Protein AF-A0A2D6MHL5-F1 (afdb_monomer_lite)

Radius of gyration: 13.44 Å; chains: 1; bounding box: 30×20×39 Å

Structure (mmCIF, N/CA/C/O backbone):
data_AF-A0A2D6MHL5-F1
#
_entry.id   AF-A0A2D6MHL5-F1
#
loop_
_atom_site.group_PDB
_atom_site.id
_atom_site.type_symbol
_atom_site.label_atom_id
_atom_site.label_alt_id
_atom_site.label_comp_id
_atom_site.label_asym_id
_atom_site.label_entity_id
_atom_site.label_seq_id
_atom_site.pdbx_PDB_ins_code
_atom_site.Cartn_x
_atom_site.Cartn_y
_atom_site.Cartn_z
_atom_site.occupancy
_atom_site.B_iso_or_equiv
_atom_site.auth_seq_id
_atom_site.auth_comp_id
_atom_site.auth_asym_id
_atom_site.auth_atom_id
_atom_site.pdbx_PDB_model_num
ATOM 1 N N . MET A 1 1 ? 14.789 -8.349 -14.265 1.00 47.78 1 MET A N 1
ATOM 2 C CA . MET A 1 1 ? 13.709 -9.095 -13.565 1.00 47.78 1 MET A CA 1
ATOM 3 C C . MET A 1 1 ? 13.322 -8.559 -12.164 1.00 47.78 1 MET A C 1
ATOM 5 O O . MET A 1 1 ? 12.658 -9.268 -11.417 1.00 47.78 1 MET A O 1
ATOM 9 N N . LYS A 1 2 ? 13.643 -7.308 -11.773 1.00 53.06 2 LYS A N 1
ATOM 10 C CA . LYS A 1 2 ? 13.251 -6.748 -10.450 1.00 53.06 2 LYS A CA 1
ATOM 11 C C . LYS A 1 2 ? 11.772 -6.337 -10.356 1.00 53.06 2 LYS A C 1
ATOM 13 O O . LYS A 1 2 ? 11.198 -6.350 -9.271 1.00 53.06 2 LYS A O 1
ATOM 18 N N . GLN A 1 3 ? 11.150 -6.027 -11.488 1.00 57.47 3 GLN A N 1
ATOM 19 C CA . GLN A 1 3 ? 9.781 -5.520 -11.571 1.00 57.47 3 GLN A CA 1
ATOM 20 C C . GLN A 1 3 ? 8.732 -6.499 -11.018 1.00 57.47 3 GLN A C 1
ATOM 22 O O . GLN A 1 3 ? 7.847 -6.098 -10.266 1.00 57.47 3 GLN A O 1
ATOM 27 N N . HIS A 1 4 ? 8.905 -7.806 -11.256 1.00 66.75 4 HIS A N 1
ATOM 28 C CA . HIS A 1 4 ? 8.020 -8.832 -10.694 1.00 66.75 4 HIS A CA 1
ATOM 29 C C . HIS A 1 4 ? 8.031 -8.871 -9.162 1.00 66.75 4 HIS A C 1
ATOM 31 O O . HIS A 1 4 ? 7.025 -9.235 -8.556 1.00 66.75 4 HIS A O 1
ATOM 37 N N . LYS A 1 5 ? 9.141 -8.500 -8.509 1.00 74.94 5 LYS A N 1
ATOM 38 C CA . LYS A 1 5 ? 9.218 -8.506 -7.042 1.00 74.94 5 LYS A CA 1
ATOM 39 C C . LYS A 1 5 ? 8.367 -7.388 -6.444 1.00 74.94 5 LYS A C 1
ATOM 41 O O . LYS A 1 5 ? 7.628 -7.646 -5.499 1.00 74.94 5 LYS A O 1
ATOM 46 N N . HIS A 1 6 ? 8.454 -6.181 -7.001 1.00 77.06 6 HIS A N 1
ATOM 47 C CA . HIS A 1 6 ? 7.705 -5.033 -6.496 1.00 77.06 6 HIS A CA 1
ATOM 48 C C . HIS A 1 6 ? 6.215 -5.132 -6.818 1.00 77.06 6 HIS A C 1
ATOM 50 O O . HIS A 1 6 ? 5.401 -4.928 -5.925 1.00 77.06 6 HIS A O 1
ATOM 56 N N . LEU A 1 7 ? 5.855 -5.580 -8.024 1.00 80.88 7 LEU A N 1
ATOM 57 C CA . LEU A 1 7 ? 4.457 -5.831 -8.377 1.00 80.88 7 LEU A CA 1
ATOM 58 C C . LEU A 1 7 ? 3.810 -6.875 -7.449 1.00 80.88 7 LEU A C 1
ATOM 60 O O . LEU A 1 7 ? 2.714 -6.662 -6.943 1.00 80.88 7 LEU A O 1
ATOM 64 N N . ARG A 1 8 ? 4.513 -7.974 -7.134 1.00 82.12 8 ARG A N 1
ATOM 65 C CA . ARG A 1 8 ? 4.031 -8.966 -6.152 1.00 82.12 8 ARG A CA 1
ATOM 66 C C . ARG A 1 8 ? 3.856 -8.378 -4.752 1.00 82.12 8 ARG A C 1
ATOM 68 O O . ARG A 1 8 ? 2.975 -8.816 -4.021 1.00 82.12 8 ARG A O 1
ATOM 75 N N . GLN A 1 9 ? 4.711 -7.443 -4.344 1.00 81.38 9 GLN A N 1
ATOM 76 C CA . GLN A 1 9 ? 4.586 -6.773 -3.048 1.00 81.38 9 GLN A CA 1
ATOM 77 C C . GLN A 1 9 ? 3.394 -5.809 -3.023 1.00 81.38 9 GLN A C 1
ATOM 79 O O . GLN A 1 9 ? 2.666 -5.807 -2.035 1.00 81.38 9 GLN A O 1
ATOM 84 N N . LEU A 1 10 ? 3.157 -5.072 -4.112 1.00 83.81 10 LEU A N 1
ATOM 85 C CA . LEU A 1 10 ? 1.992 -4.200 -4.268 1.00 83.81 10 LEU A CA 1
ATOM 86 C C . LEU A 1 10 ? 0.684 -4.986 -4.213 1.00 83.81 10 LEU A C 1
ATOM 88 O O . LEU A 1 10 ? -0.176 -4.659 -3.404 1.00 83.81 10 LEU A O 1
ATOM 92 N N . LEU A 1 11 ? 0.580 -6.084 -4.968 1.00 85.00 11 LEU A N 1
ATOM 93 C CA . LEU A 1 11 ? -0.592 -6.965 -4.927 1.00 85.00 11 LEU A CA 1
ATOM 94 C C . LEU A 1 11 ? -0.845 -7.515 -3.513 1.00 85.00 11 LEU A C 1
ATOM 96 O O . LEU A 1 11 ? -1.979 -7.544 -3.050 1.00 85.00 11 LEU A O 1
ATOM 100 N N . LYS A 1 12 ? 0.214 -7.888 -2.778 1.00 85.31 12 LYS A N 1
ATOM 101 C CA . LYS A 1 12 ? 0.086 -8.323 -1.376 1.00 85.31 12 LYS A CA 1
ATOM 102 C C . LYS A 1 12 ? -0.421 -7.221 -0.448 1.00 85.31 12 LYS A C 1
ATOM 104 O O . LYS A 1 12 ? -1.083 -7.542 0.533 1.00 85.31 12 LYS A O 1
ATOM 109 N N . LEU A 1 13 ? -0.063 -5.961 -0.693 1.00 82.44 13 LEU A N 1
ATOM 110 C CA . LEU A 1 13 ? -0.588 -4.840 0.083 1.00 82.44 13 LEU A CA 1
ATOM 111 C C . LEU A 1 13 ? -2.043 -4.560 -0.279 1.00 82.44 13 LEU A C 1
ATOM 113 O O . LEU A 1 13 ? -2.838 -4.395 0.635 1.00 82.44 13 LEU A O 1
ATOM 117 N N . GLN A 1 14 ? -2.396 -4.585 -1.566 1.00 84.94 14 GLN A N 1
ATOM 118 C CA . GLN A 1 14 ? -3.777 -4.409 -2.009 1.00 84.94 14 GLN A CA 1
ATOM 119 C C . GLN A 1 14 ? -4.704 -5.416 -1.324 1.00 84.94 14 GLN A C 1
ATOM 121 O O . GLN A 1 14 ? -5.631 -5.001 -0.643 1.00 84.94 14 GLN A O 1
ATOM 126 N N . SER A 1 15 ? -4.404 -6.718 -1.392 1.00 84.12 15 SER A N 1
ATOM 127 C CA . SER A 1 15 ? -5.248 -7.737 -0.749 1.00 84.12 15 SER A CA 1
ATOM 128 C C . SER A 1 15 ? -5.351 -7.569 0.771 1.00 84.12 15 SER A C 1
ATOM 130 O O . SER A 1 15 ? -6.339 -7.970 1.372 1.00 84.12 15 SER A O 1
ATOM 132 N N . ARG A 1 16 ? -4.330 -6.994 1.419 1.00 79.50 16 ARG A N 1
ATOM 133 C CA . ARG A 1 16 ? -4.375 -6.693 2.859 1.00 79.50 16 ARG A CA 1
ATOM 134 C C . ARG A 1 16 ? -5.246 -5.493 3.173 1.00 79.50 16 ARG A C 1
ATOM 136 O O . ARG A 1 16 ? -5.948 -5.530 4.172 1.00 79.50 16 ARG A O 1
ATOM 143 N N . LEU A 1 17 ? -5.158 -4.448 2.358 1.00 79.69 17 LEU A N 1
ATOM 144 C CA . LEU A 1 17 ? -6.002 -3.272 2.489 1.00 79.69 17 LEU A CA 1
ATOM 145 C C . LEU A 1 17 ? -7.466 -3.652 2.230 1.00 79.69 17 LEU A C 1
ATOM 147 O O . LEU A 1 17 ? -8.318 -3.323 3.035 1.00 79.69 17 LEU A O 1
ATOM 151 N N . GLU A 1 18 ? -7.749 -4.452 1.205 1.00 82.06 18 GLU A N 1
ATOM 152 C CA . GLU A 1 18 ? -9.102 -4.967 0.926 1.00 82.06 18 GLU A CA 1
ATOM 153 C C . GLU A 1 18 ? -9.642 -5.853 2.063 1.00 82.06 18 GLU A C 1
ATOM 155 O O . GLU A 1 18 ? -10.818 -5.781 2.403 1.00 82.06 18 GLU A O 1
ATOM 160 N N . LEU A 1 19 ? -8.789 -6.645 2.726 1.00 78.12 19 LEU A N 1
ATOM 161 C CA . LEU A 1 19 ? -9.182 -7.353 3.954 1.00 78.12 19 LEU A CA 1
ATOM 162 C C . LEU A 1 19 ? -9.515 -6.373 5.095 1.00 78.12 19 LEU A C 1
ATOM 164 O O . LEU A 1 19 ? -10.390 -6.634 5.912 1.00 78.12 19 LEU A O 1
ATOM 168 N N . TRP A 1 20 ? -8.804 -5.250 5.158 1.00 72.31 20 TRP A N 1
ATOM 169 C CA . TRP A 1 20 ? -9.026 -4.183 6.129 1.00 72.31 20 TRP A CA 1
ATOM 170 C C . TRP A 1 20 ? -10.350 -3.445 5.893 1.00 72.31 20 TRP A C 1
ATOM 172 O O . TRP A 1 20 ? -11.063 -3.172 6.851 1.00 72.31 20 TRP A O 1
ATOM 182 N N . GLU A 1 21 ? -10.719 -3.219 4.630 1.00 69.94 21 GLU A N 1
ATOM 183 C CA . GLU A 1 21 ? -12.026 -2.681 4.221 1.00 69.94 21 GLU A CA 1
ATOM 184 C C . GLU A 1 21 ? -13.179 -3.530 4.789 1.00 69.94 21 GLU A C 1
ATOM 186 O O . GLU A 1 21 ? -14.177 -3.009 5.282 1.00 69.94 21 GLU A O 1
ATOM 191 N N . GLN A 1 22 ? -13.005 -4.855 4.815 1.00 70.69 22 GLN A N 1
ATOM 192 C CA . GLN A 1 22 ? -13.982 -5.789 5.387 1.00 70.69 22 GLN A CA 1
ATOM 193 C C . GLN A 1 22 ? -14.044 -5.757 6.926 1.00 70.69 22 GLN A C 1
ATOM 195 O O . GLN A 1 22 ? -15.053 -6.157 7.504 1.00 70.69 22 GLN A O 1
ATOM 200 N N . LEU A 1 23 ? -12.998 -5.268 7.600 1.00 64.25 23 LEU A N 1
ATOM 201 C CA . LEU A 1 23 ? -12.940 -5.085 9.059 1.00 64.25 23 LEU A CA 1
ATOM 202 C C . LEU A 1 23 ? -13.491 -3.716 9.511 1.00 64.25 23 LEU A C 1
ATOM 204 O O . LEU A 1 23 ? -13.353 -3.362 10.684 1.00 64.25 23 LEU A O 1
ATOM 208 N N . GLY A 1 24 ? -14.128 -2.972 8.598 1.00 59.16 24 GLY A N 1
ATOM 209 C CA . GLY A 1 24 ? -14.560 -1.575 8.715 1.00 59.16 24 GLY A CA 1
ATOM 210 C C . GLY A 1 24 ? -15.301 -1.076 9.973 1.00 59.16 24 GLY A C 1
ATOM 211 O O . GLY A 1 24 ? -15.268 0.132 10.176 1.00 59.16 24 GLY A O 1
ATOM 212 N N . PRO A 1 25 ? -15.914 -1.869 10.881 1.00 54.22 25 PRO A N 1
ATOM 213 C CA . PRO A 1 25 ? -16.640 -1.280 12.017 1.00 54.22 25 PRO A CA 1
ATOM 214 C C . PRO A 1 25 ? -15.787 -0.705 13.166 1.00 54.22 25 PRO A C 1
ATOM 216 O O . PRO A 1 25 ? -16.361 -0.283 14.168 1.00 54.22 25 PRO A O 1
ATOM 219 N N . SER A 1 26 ? -14.450 -0.750 13.099 1.00 60.72 26 SER A N 1
ATOM 220 C CA . SER A 1 26 ? -13.572 -0.455 14.257 1.00 60.72 26 SER A CA 1
ATOM 221 C C . SER A 1 26 ? -12.711 0.807 14.127 1.00 60.72 26 SER A C 1
ATOM 223 O O . SER A 1 26 ? -11.878 1.042 14.999 1.00 60.72 26 SER A O 1
ATOM 225 N N . VAL A 1 27 ? -12.879 1.583 13.055 1.00 68.62 27 VAL A N 1
ATOM 226 C CA . VAL A 1 27 ? -12.045 2.753 12.728 1.00 68.62 27 VAL A CA 1
ATOM 227 C C . VAL A 1 27 ? -12.866 4.031 12.613 1.00 68.62 27 VAL A C 1
ATOM 229 O O . VAL A 1 27 ? -14.058 3.983 12.308 1.00 68.62 27 VAL A O 1
ATOM 232 N N . THR A 1 28 ? -12.235 5.170 12.898 1.00 74.94 28 THR A N 1
ATOM 233 C CA . THR A 1 28 ? -12.861 6.491 12.740 1.00 74.94 28 THR A CA 1
ATOM 234 C C . THR A 1 28 ? -13.019 6.859 11.261 1.00 74.94 28 THR A C 1
ATOM 236 O O . THR A 1 28 ? -12.383 6.268 10.388 1.00 74.94 28 THR A O 1
ATOM 239 N N . GLU A 1 29 ? -13.862 7.851 10.967 1.00 77.94 29 GLU A N 1
ATOM 240 C CA . GLU A 1 29 ? -14.066 8.363 9.602 1.00 77.94 29 GLU A CA 1
ATOM 241 C C . GLU A 1 29 ? -12.752 8.873 8.982 1.00 77.94 29 GLU A C 1
ATOM 243 O O . GLU A 1 29 ? -12.416 8.500 7.862 1.00 77.94 29 GLU A O 1
ATOM 248 N N . ASP A 1 30 ? -11.931 9.589 9.759 1.00 80.00 30 ASP A N 1
ATOM 249 C CA . ASP A 1 30 ? -10.602 10.046 9.324 1.00 80.00 30 ASP A CA 1
ATOM 250 C C . ASP A 1 30 ? -9.665 8.878 8.962 1.00 80.00 30 ASP A C 1
ATOM 252 O O . ASP A 1 30 ? -8.931 8.928 7.974 1.00 80.00 30 ASP A O 1
ATOM 256 N N . GLU A 1 31 ? -9.680 7.798 9.751 1.00 75.69 31 GLU A N 1
ATOM 257 C CA . GLU A 1 31 ? -8.873 6.602 9.482 1.00 75.69 31 GLU A CA 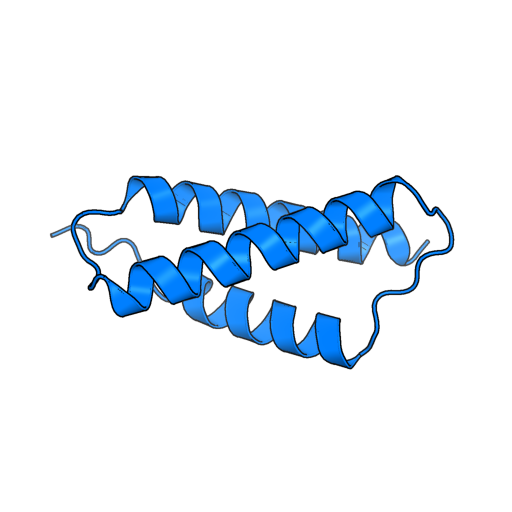1
ATOM 258 C C . GLU A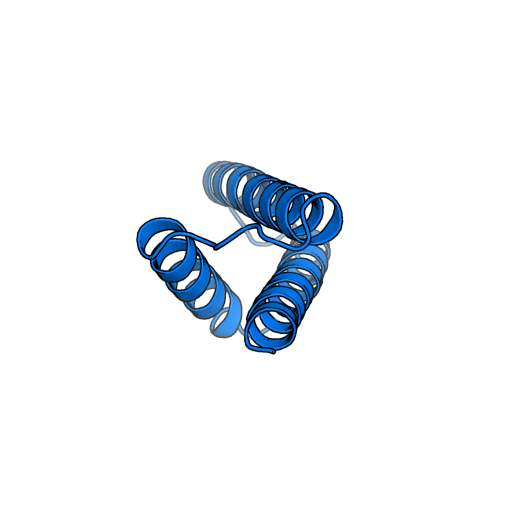 1 31 ? -9.354 5.855 8.233 1.00 75.69 31 GLU A C 1
ATOM 260 O O . GLU A 1 31 ? -8.545 5.236 7.529 1.00 75.69 31 GLU A O 1
ATOM 265 N N . TRP A 1 32 ? -10.657 5.921 7.955 1.00 77.94 32 TRP A N 1
ATOM 266 C CA . TRP A 1 32 ? -11.274 5.352 6.765 1.00 77.94 32 TRP A CA 1
ATOM 267 C C . TRP A 1 32 ? -10.916 6.137 5.499 1.00 77.94 32 TRP A C 1
ATOM 269 O O . TRP A 1 32 ? -10.531 5.531 4.495 1.00 77.94 32 TRP A O 1
ATOM 279 N N . ASP A 1 33 ? -10.947 7.467 5.554 1.00 82.94 33 ASP A N 1
ATOM 280 C CA . ASP A 1 33 ? -10.544 8.330 4.440 1.00 82.94 33 ASP A CA 1
ATOM 281 C C . ASP A 1 33 ? -9.054 8.166 4.111 1.00 82.94 33 ASP A C 1
ATOM 283 O O . ASP A 1 33 ? -8.677 7.936 2.955 1.00 82.94 33 ASP A O 1
ATOM 287 N N . ASP A 1 34 ? -8.196 8.166 5.136 1.00 82.06 34 ASP A N 1
ATOM 288 C CA . ASP A 1 34 ? -6.765 7.888 4.993 1.00 82.06 34 ASP A CA 1
ATOM 289 C C . ASP A 1 34 ? -6.509 6.510 4.366 1.00 82.06 34 ASP A C 1
ATOM 291 O O . ASP A 1 34 ? -5.597 6.329 3.548 1.00 82.06 34 ASP A O 1
ATOM 295 N N . PHE A 1 35 ? -7.300 5.511 4.758 1.00 83.06 35 PHE A N 1
ATOM 296 C CA . PHE A 1 35 ? -7.247 4.172 4.190 1.00 83.06 35 PHE A CA 1
ATOM 297 C C . PHE A 1 35 ? -7.654 4.163 2.709 1.00 83.06 35 PHE A C 1
ATOM 299 O O . PHE A 1 35 ? -6.930 3.590 1.887 1.00 83.06 35 PHE A O 1
ATOM 306 N N . ALA A 1 36 ? -8.761 4.816 2.352 1.00 82.62 36 ALA A N 1
ATOM 307 C CA . ALA A 1 36 ? -9.271 4.867 0.984 1.00 82.62 36 ALA A CA 1
ATOM 308 C C . ALA A 1 36 ? -8.262 5.526 0.030 1.00 82.62 36 ALA A C 1
ATOM 310 O O . ALA A 1 36 ? -7.999 5.009 -1.062 1.00 82.62 36 ALA A O 1
ATOM 311 N N . ILE A 1 37 ? -7.618 6.613 0.472 1.00 86.25 37 ILE A N 1
ATOM 312 C CA . ILE A 1 37 ? -6.542 7.283 -0.273 1.00 86.25 37 ILE A CA 1
ATOM 313 C C . ILE A 1 37 ? -5.381 6.313 -0.530 1.00 86.25 37 ILE A C 1
ATOM 315 O O . ILE A 1 37 ? -4.899 6.197 -1.661 1.00 86.25 37 ILE A O 1
ATOM 319 N N . LYS A 1 38 ? -4.946 5.570 0.495 1.00 83.62 38 LYS A N 1
ATOM 320 C CA . LYS A 1 38 ? -3.840 4.604 0.373 1.00 83.62 38 LYS A CA 1
ATOM 321 C C . LYS A 1 38 ? -4.194 3.433 -0.542 1.00 83.62 38 LYS A C 1
ATOM 323 O O . LYS A 1 38 ? -3.363 3.033 -1.358 1.00 83.62 38 LYS A O 1
ATOM 328 N N . LEU A 1 39 ? -5.409 2.891 -0.444 1.00 84.56 39 LEU A N 1
ATOM 329 C CA . LEU A 1 39 ? -5.874 1.800 -1.304 1.00 84.56 39 LEU A CA 1
ATOM 330 C C . LEU A 1 39 ? -5.897 2.221 -2.777 1.00 84.56 39 LEU A C 1
ATOM 332 O O . LEU A 1 39 ? -5.386 1.487 -3.628 1.00 84.56 39 LEU A O 1
ATOM 336 N N . ASN A 1 40 ? -6.419 3.412 -3.069 1.00 87.81 40 ASN A N 1
ATOM 337 C CA . ASN A 1 40 ? -6.421 3.959 -4.423 1.00 87.81 40 ASN A CA 1
ATOM 338 C C . ASN A 1 40 ? -4.995 4.188 -4.938 1.00 87.81 40 ASN A C 1
ATOM 340 O O . ASN A 1 40 ? -4.661 3.711 -6.019 1.00 87.81 40 ASN A O 1
ATOM 344 N N . GLY A 1 41 ? -4.109 4.776 -4.125 1.00 87.56 41 GLY A N 1
ATOM 345 C CA . GLY A 1 41 ? -2.704 4.965 -4.500 1.00 87.56 41 GLY A CA 1
ATOM 346 C C . GLY A 1 41 ? -1.975 3.654 -4.825 1.00 87.56 41 GLY A C 1
ATOM 347 O O . GLY A 1 41 ? -1.199 3.587 -5.779 1.00 87.56 41 GLY A O 1
ATOM 348 N N . VAL A 1 42 ? -2.249 2.574 -4.082 1.00 86.56 42 VAL A N 1
ATOM 349 C CA . VAL A 1 42 ?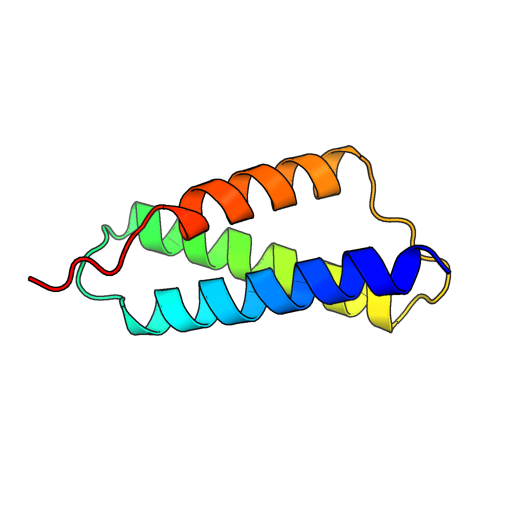 -1.692 1.241 -4.374 1.00 86.56 42 VAL A CA 1
ATOM 350 C C . VAL A 1 42 ? -2.263 0.669 -5.674 1.00 86.56 42 VAL A C 1
ATOM 352 O O . VAL A 1 42 ? -1.499 0.117 -6.471 1.00 86.56 42 VAL A O 1
ATOM 355 N N . ARG A 1 43 ? -3.574 0.805 -5.915 1.00 87.50 43 ARG A N 1
ATOM 356 C CA . ARG A 1 43 ? -4.231 0.349 -7.153 1.00 87.50 43 ARG A CA 1
ATOM 357 C C . ARG A 1 43 ? -3.680 1.069 -8.384 1.00 87.50 43 ARG A C 1
ATOM 359 O O . ARG A 1 43 ? -3.359 0.406 -9.373 1.00 87.50 43 ARG A O 1
ATOM 366 N N . ASP A 1 44 ? -3.484 2.379 -8.299 1.00 88.69 44 ASP A N 1
ATOM 367 C CA . ASP A 1 44 ? -2.912 3.183 -9.381 1.00 88.69 44 ASP A CA 1
ATOM 368 C C . ASP A 1 44 ? -1.476 2.758 -9.696 1.00 88.69 44 ASP A C 1
ATOM 370 O O . ASP A 1 44 ? -1.127 2.539 -10.860 1.00 88.69 44 ASP A O 1
ATOM 374 N N . LEU A 1 45 ? -0.653 2.530 -8.666 1.00 86.50 45 LEU A N 1
ATOM 375 C CA . LEU A 1 45 ? 0.711 2.026 -8.846 1.00 86.50 45 LEU A CA 1
ATOM 376 C C . LEU A 1 45 ? 0.736 0.648 -9.519 1.00 86.50 45 LEU A C 1
ATOM 378 O O . LEU A 1 45 ? 1.580 0.384 -10.377 1.00 86.50 45 LEU A O 1
ATOM 382 N N . ILE A 1 46 ? -0.186 -0.243 -9.142 1.00 86.44 46 ILE A N 1
ATOM 383 C CA . ILE A 1 46 ? -0.322 -1.568 -9.758 1.00 86.44 46 ILE A CA 1
ATOM 384 C C . ILE A 1 46 ? -0.680 -1.424 -11.234 1.00 86.44 46 ILE A C 1
ATOM 386 O O . ILE A 1 46 ? -0.021 -2.046 -12.070 1.00 86.44 46 ILE A O 1
ATOM 390 N N . GLN A 1 47 ? -1.665 -0.585 -11.567 1.00 87.62 47 GLN A N 1
ATOM 391 C CA . GLN A 1 47 ? -2.040 -0.336 -12.957 1.00 87.62 47 GLN A CA 1
ATOM 392 C C . GLN A 1 47 ? -0.879 0.255 -13.761 1.00 87.62 47 GLN A C 1
ATOM 394 O O . GLN A 1 47 ? -0.635 -0.186 -14.884 1.00 87.62 47 GLN A O 1
ATOM 399 N N . LEU A 1 48 ? -0.125 1.201 -13.197 1.00 86.06 48 LEU A N 1
ATOM 400 C CA . LEU A 1 48 ? 1.058 1.781 -13.838 1.00 86.06 48 LEU A CA 1
ATOM 401 C C . LEU A 1 48 ? 2.139 0.726 -14.096 1.00 86.06 48 LEU A C 1
ATOM 403 O O . LEU A 1 48 ? 2.659 0.637 -15.209 1.00 86.06 48 LEU A O 1
ATOM 407 N N . CYS A 1 49 ? 2.432 -0.123 -13.108 1.00 83.81 49 CYS A N 1
ATOM 408 C CA . CYS A 1 49 ? 3.359 -1.243 -13.266 1.00 83.81 49 CYS A CA 1
ATOM 409 C C . CYS A 1 49 ? 2.890 -2.275 -14.302 1.00 83.81 49 CYS A C 1
ATOM 411 O O . CYS A 1 49 ? 3.728 -2.874 -14.971 1.00 83.81 49 CYS A O 1
ATOM 413 N N . GLN A 1 50 ? 1.581 -2.517 -14.415 1.00 83.38 50 GLN A N 1
ATOM 414 C CA . GLN A 1 50 ? 1.009 -3.472 -15.368 1.00 83.38 50 GLN A CA 1
ATOM 415 C C . GLN A 1 50 ? 0.982 -2.923 -16.798 1.00 83.38 50 GLN A C 1
ATOM 417 O O . GLN A 1 50 ? 1.287 -3.652 -17.737 1.00 83.38 50 GLN A O 1
ATOM 422 N N . ARG A 1 51 ? 0.629 -1.643 -16.970 1.00 85.62 51 ARG A N 1
ATOM 423 C CA . ARG A 1 51 ? 0.536 -0.986 -18.283 1.00 85.62 51 ARG A CA 1
ATOM 424 C C . ARG A 1 51 ? 1.900 -0.641 -18.865 1.00 85.62 51 ARG A C 1
ATOM 426 O O . ARG A 1 51 ? 2.053 -0.623 -20.082 1.00 85.62 51 ARG A O 1
ATOM 433 N N . ASN A 1 52 ? 2.887 -0.355 -18.020 1.00 83.31 52 ASN A N 1
ATOM 434 C CA . ASN A 1 52 ? 4.219 0.026 -18.462 1.00 83.31 52 ASN A CA 1
ATOM 435 C C . ASN A 1 52 ? 5.269 -0.959 -17.933 1.00 83.31 52 ASN A C 1
ATOM 437 O O . ASN A 1 52 ? 5.732 -0.882 -16.795 1.00 83.31 52 ASN A O 1
ATOM 441 N N . VAL A 1 53 ? 5.699 -1.855 -18.825 1.00 72.06 53 VAL A N 1
ATOM 442 C CA . VAL A 1 53 ? 6.725 -2.881 -18.570 1.00 72.06 53 VAL A CA 1
ATOM 443 C C . VAL A 1 53 ? 8.092 -2.273 -18.216 1.00 72.06 53 VAL A C 1
ATOM 445 O O . VAL A 1 53 ? 8.914 -2.947 -17.616 1.00 72.06 53 VAL A O 1
ATOM 448 N N . ASN A 1 54 ? 8.330 -0.984 -18.454 1.00 76.50 54 ASN A N 1
ATOM 449 C CA . ASN A 1 54 ? 9.553 -0.297 -18.024 1.00 76.50 54 ASN A CA 1
ATOM 450 C C . ASN A 1 54 ? 9.330 0.659 -16.844 1.00 76.50 54 ASN A C 1
ATOM 452 O O . ASN A 1 54 ? 10.257 1.361 -16.432 1.00 76.50 54 ASN A O 1
ATO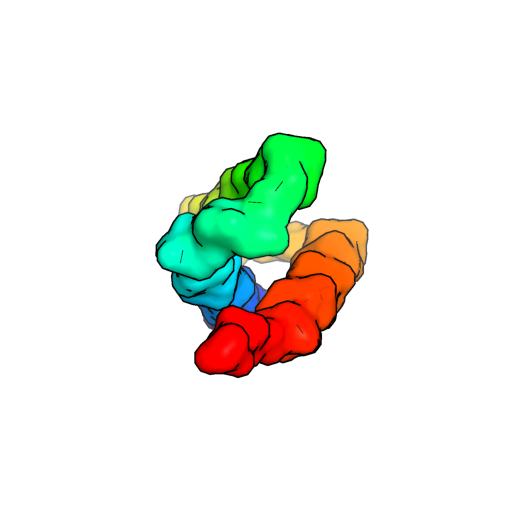M 456 N N . HIS A 1 55 ? 8.119 0.700 -16.281 1.00 78.31 55 HIS A N 1
ATOM 457 C CA . HIS A 1 55 ? 7.826 1.566 -15.153 1.00 78.31 55 HIS A CA 1
ATOM 458 C C . HIS A 1 55 ? 8.689 1.184 -13.953 1.00 78.31 55 HIS A C 1
ATOM 460 O O . HIS A 1 55 ? 8.648 0.060 -13.441 1.00 78.31 55 HIS A O 1
ATOM 466 N N . THR A 1 56 ? 9.473 2.158 -13.506 1.00 79.31 56 THR A N 1
ATOM 467 C CA . THR A 1 56 ? 10.310 2.051 -12.322 1.00 79.31 56 THR A CA 1
ATOM 468 C C . THR A 1 56 ? 9.639 2.826 -11.209 1.00 79.31 56 THR A C 1
ATOM 470 O O . THR A 1 56 ? 9.531 4.045 -11.285 1.00 79.31 56 THR A O 1
ATOM 473 N N . ILE A 1 57 ? 9.220 2.109 -10.170 1.00 80.56 57 ILE A N 1
ATOM 474 C CA . ILE A 1 57 ? 8.648 2.727 -8.977 1.00 80.56 57 ILE 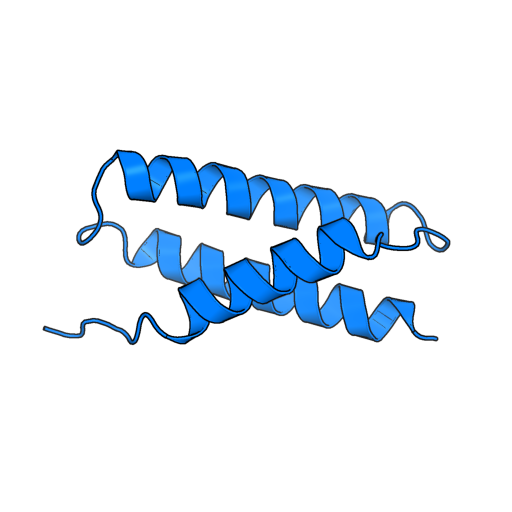A CA 1
ATOM 475 C C . ILE A 1 57 ? 9.730 3.583 -8.321 1.00 80.56 57 ILE A C 1
ATOM 477 O O . ILE A 1 57 ? 10.844 3.108 -8.059 1.00 80.56 57 ILE A O 1
ATOM 481 N N . SER A 1 58 ? 9.408 4.839 -8.041 1.00 83.62 58 SER A N 1
ATOM 482 C CA . SER A 1 58 ? 10.335 5.754 -7.396 1.00 83.62 58 SER A CA 1
ATOM 483 C C . SER A 1 58 ? 10.665 5.295 -5.972 1.00 83.62 58 SER A C 1
ATOM 485 O O . SER A 1 58 ? 9.910 4.603 -5.282 1.00 83.62 58 SER A O 1
ATOM 487 N N . LYS A 1 59 ? 11.824 5.728 -5.468 1.00 82.75 59 LYS A N 1
ATOM 488 C CA . LYS A 1 59 ? 12.227 5.453 -4.081 1.00 82.75 59 LYS A CA 1
ATOM 489 C C . LYS A 1 59 ? 11.255 6.066 -3.063 1.00 82.75 59 LYS A C 1
ATOM 491 O O . LYS A 1 59 ? 11.146 5.548 -1.953 1.00 82.75 59 LYS A O 1
ATOM 496 N N . TYR A 1 60 ? 10.589 7.162 -3.425 1.00 85.44 60 TYR A N 1
ATOM 497 C CA . TYR A 1 60 ? 9.572 7.807 -2.600 1.00 85.44 60 TYR A CA 1
ATOM 498 C C . TYR A 1 60 ? 8.331 6.917 -2.466 1.00 85.44 60 TYR A C 1
ATOM 500 O O . TYR A 1 60 ? 7.969 6.554 -1.349 1.00 85.44 60 TYR A O 1
ATOM 508 N N . GLU A 1 61 ? 7.777 6.451 -3.586 1.00 81.94 61 GLU A N 1
ATOM 509 C CA . GLU A 1 61 ? 6.623 5.539 -3.607 1.00 81.94 61 GLU A CA 1
ATOM 510 C C . GLU A 1 61 ? 6.934 4.221 -2.886 1.00 81.94 61 GLU A C 1
ATOM 512 O O . GLU A 1 61 ? 6.140 3.744 -2.080 1.00 81.94 61 GLU A O 1
ATOM 517 N N . LEU A 1 62 ? 8.141 3.668 -3.066 1.00 81.31 62 LEU A N 1
ATOM 518 C CA . LEU A 1 62 ? 8.583 2.485 -2.319 1.00 81.31 62 LEU A CA 1
ATOM 519 C C . LEU A 1 62 ? 8.658 2.727 -0.805 1.00 81.31 62 LEU A C 1
ATOM 521 O O . LEU A 1 62 ? 8.398 1.812 -0.020 1.00 81.31 62 LEU A O 1
ATOM 525 N N . LYS A 1 63 ? 9.058 3.923 -0.359 1.00 84.88 63 LYS A N 1
ATOM 526 C CA . LYS A 1 63 ? 9.065 4.262 1.072 1.00 84.88 63 LYS A CA 1
ATOM 527 C C . LYS A 1 63 ? 7.644 4.370 1.611 1.00 84.88 63 LYS A C 1
ATOM 529 O O . LYS A 1 63 ? 7.405 3.843 2.697 1.00 84.88 63 LYS A O 1
ATOM 534 N N . GLN A 1 64 ? 6.746 5.008 0.864 1.00 83.56 64 GLN A N 1
ATOM 535 C CA . GLN A 1 64 ? 5.342 5.149 1.241 1.00 83.56 64 GLN A CA 1
ATOM 536 C C . GLN A 1 64 ? 4.683 3.772 1.364 1.00 83.56 64 GLN A C 1
ATOM 538 O O . GLN A 1 64 ? 4.249 3.397 2.449 1.00 83.56 64 GLN A O 1
ATOM 543 N N . PHE A 1 65 ? 4.830 2.939 0.331 1.00 81.00 65 PHE A N 1
ATOM 544 C CA . PHE A 1 65 ? 4.405 1.541 0.333 1.00 81.00 65 PHE A CA 1
ATOM 545 C C . PHE A 1 65 ? 4.881 0.772 1.574 1.00 81.00 65 PHE A C 1
ATOM 547 O O . PHE A 1 65 ? 4.115 0.057 2.214 1.00 81.00 65 PHE A O 1
ATOM 554 N N . ASN A 1 66 ? 6.161 0.898 1.938 1.00 80.62 66 ASN A N 1
ATOM 555 C CA . ASN A 1 66 ? 6.705 0.181 3.091 1.00 80.62 66 ASN A CA 1
ATOM 556 C C . ASN A 1 66 ? 6.161 0.699 4.430 1.00 80.62 66 ASN A C 1
ATOM 558 O O . ASN A 1 66 ? 6.104 -0.076 5.387 1.00 80.62 66 ASN A O 1
ATOM 562 N N . ARG A 1 67 ? 5.808 1.987 4.525 1.00 84.06 67 ARG A N 1
ATOM 563 C CA . ARG A 1 67 ? 5.140 2.548 5.708 1.00 84.06 67 ARG A CA 1
ATOM 564 C C . ARG A 1 67 ? 3.734 1.982 5.826 1.00 84.06 67 ARG A C 1
ATOM 566 O O . ARG A 1 67 ? 3.431 1.391 6.858 1.00 84.06 67 ARG A O 1
ATOM 573 N N . ASP A 1 68 ? 2.959 2.049 4.750 1.00 79.06 68 ASP A N 1
ATOM 574 C CA . ASP A 1 68 ? 1.582 1.556 4.719 1.00 79.06 68 ASP A CA 1
ATOM 575 C C . ASP A 1 68 ? 1.555 0.048 5.005 1.00 79.06 68 ASP A C 1
ATOM 577 O O . ASP A 1 68 ? 0.876 -0.424 5.915 1.00 79.06 68 ASP A O 1
ATOM 581 N N . TYR A 1 69 ? 2.426 -0.725 4.352 1.00 76.38 69 TYR A N 1
ATOM 582 C CA . TYR A 1 69 ? 2.553 -2.158 4.610 1.00 76.38 69 TYR A CA 1
ATOM 583 C C . TYR A 1 69 ? 2.883 -2.483 6.070 1.00 76.38 69 TYR A C 1
ATOM 585 O O . TYR A 1 69 ? 2.433 -3.511 6.568 1.00 76.38 69 TYR A O 1
ATOM 593 N N . LYS A 1 70 ? 3.655 -1.650 6.778 1.00 76.94 70 LYS A N 1
ATOM 594 C CA . LYS A 1 70 ? 3.914 -1.832 8.217 1.00 76.94 70 LYS A CA 1
ATOM 595 C C . LYS A 1 70 ? 2.715 -1.425 9.074 1.00 76.94 70 LYS A C 1
ATOM 597 O O . LYS A 1 70 ? 2.379 -2.165 9.998 1.00 76.94 70 LYS A O 1
ATOM 602 N N . GLN A 1 71 ? 2.067 -0.306 8.756 1.00 76.69 71 GLN A N 1
ATOM 603 C CA . GLN A 1 71 ? 0.879 0.188 9.460 1.00 76.69 71 GLN A CA 1
ATOM 604 C C . GLN A 1 71 ? -0.229 -0.877 9.470 1.00 76.69 71 GLN A C 1
ATOM 606 O O . GLN A 1 71 ? -0.735 -1.246 10.529 1.00 76.69 71 GLN A O 1
ATOM 611 N N . TYR A 1 72 ? -0.497 -1.477 8.310 1.00 70.12 72 TYR A N 1
ATOM 612 C CA . TYR A 1 72 ? -1.532 -2.503 8.149 1.00 70.12 72 TYR A CA 1
ATOM 613 C C . TYR A 1 72 ? -1.025 -3.943 8.366 1.00 70.12 72 TYR A C 1
ATOM 615 O O . TYR A 1 72 ? -1.810 -4.885 8.352 1.00 70.12 72 TYR A O 1
ATOM 623 N N . ARG A 1 73 ? 0.281 -4.161 8.611 1.00 67.50 73 ARG A N 1
ATOM 624 C CA . ARG A 1 73 ? 0.809 -5.467 9.078 1.00 67.50 73 ARG A CA 1
ATOM 625 C C . ARG A 1 73 ? 0.501 -5.715 10.554 1.00 67.50 73 ARG A C 1
ATOM 627 O O . ARG A 1 73 ? 0.426 -6.872 10.958 1.00 67.50 73 ARG A O 1
ATOM 634 N N . THR A 1 74 ? 0.427 -4.647 11.347 1.00 57.25 74 THR A N 1
ATOM 635 C CA . THR A 1 74 ? 0.467 -4.713 12.819 1.00 57.25 74 THR A CA 1
ATOM 636 C C . THR A 1 74 ? -0.881 -4.467 13.469 1.00 57.25 74 THR A C 1
ATOM 638 O O . THR A 1 74 ? -1.058 -4.844 14.624 1.00 57.25 74 THR A O 1
ATOM 641 N N . HIS A 1 75 ? -1.847 -3.944 12.713 1.00 53.81 75 HIS A N 1
ATOM 642 C CA . HIS A 1 75 ? -3.253 -4.129 13.030 1.00 53.81 75 HIS A CA 1
ATOM 643 C C . HIS A 1 75 ? 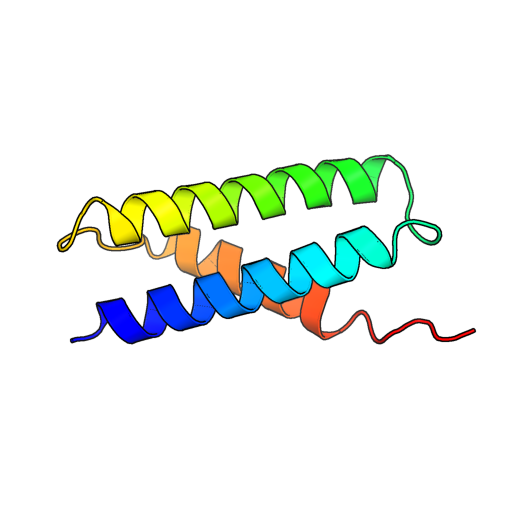-3.595 -5.611 12.855 1.00 53.81 75 HIS A C 1
ATOM 645 O O . HIS A 1 75 ? -4.226 -6.035 11.890 1.00 53.81 75 HIS A O 1
ATOM 651 N N . LYS A 1 76 ? -3.097 -6.426 13.793 1.00 44.91 76 LYS A N 1
ATOM 652 C CA . LYS A 1 76 ? -3.751 -7.651 14.216 1.00 44.91 76 LYS A CA 1
ATOM 653 C C . LYS A 1 76 ? -5.225 -7.301 14.276 1.00 44.91 76 LYS A C 1
ATOM 655 O O . LYS A 1 76 ? -5.579 -6.413 15.041 1.00 44.91 76 LYS A O 1
ATOM 660 N N . LEU A 1 77 ? -6.019 -7.953 13.430 1.00 46.66 77 LEU A N 1
ATOM 661 C CA . LEU A 1 77 ? -7.214 -8.667 13.858 1.00 46.66 77 LEU A CA 1
ATOM 662 C C . LEU A 1 77 ? -7.505 -8.342 15.325 1.00 46.66 77 LEU A C 1
ATOM 664 O O . LEU A 1 77 ? -7.047 -9.057 16.217 1.00 46.66 77 LEU A O 1
ATOM 668 N N . ILE A 1 78 ? -8.173 -7.217 15.582 1.00 45.00 78 ILE A N 1
ATOM 669 C CA . ILE A 1 78 ? -8.798 -6.987 16.877 1.00 45.00 78 ILE A CA 1
ATOM 670 C C . ILE A 1 78 ? -10.025 -7.894 16.821 1.00 45.00 78 ILE A C 1
ATOM 672 O O . ILE A 1 78 ? -11.153 -7.464 16.621 1.00 45.00 78 ILE A O 1
ATOM 676 N N . THR A 1 79 ? -9.772 -9.202 16.871 1.00 40.03 79 THR A N 1
ATOM 677 C CA . THR A 1 79 ? -10.721 -10.165 17.393 1.00 40.03 79 THR A CA 1
ATOM 678 C C . THR A 1 79 ? -10.909 -9.746 18.840 1.00 40.03 79 THR A C 1
ATOM 680 O O . THR A 1 79 ? -10.036 -9.995 19.675 1.00 40.03 79 THR A O 1
ATOM 683 N N . LYS A 1 80 ? -11.975 -8.972 19.061 1.00 36.31 80 LYS A N 1
ATOM 684 C CA . LYS A 1 80 ? -12.656 -8.886 20.350 1.00 36.31 80 LYS A CA 1
ATOM 685 C C . LYS A 1 80 ? -12.898 -10.287 20.901 1.00 36.31 80 LYS A C 1
ATOM 687 O O . LYS A 1 80 ? -13.187 -11.188 20.080 1.00 36.31 80 LYS A O 1
#

Sequence (80 aa):
MKQHKHLRQLLKLQSRLELWEQLGPSVTEDEWDDFAIKLNGVRDLIQLCQRNVNHTISKYELKQFNRDYKQYRTHKLITK

Foldseek 3Di:
DCLVVVLVLLVVLLVLLVVVVVVPPPDDPVVVVVSVVVNVLSVVVNVVSVVDVPDDDDPVNVVVSVVSCVVSVPPPDPPD

Secondary structure (DSSP, 8-state):
--HHHHHHHHHHHHHHHHHHHHTGGGS-HHHHHHHHHHHHHHHHHHHHHHH-TT----HHHHHHHHHHHHHHHH------

pLDDT: mean 75.57, std 12.54, range [36.31, 88.69]